Protein AF-A0A2V9UJE0-F1 (afdb_monomer)

Structure (mmCIF, N/CA/C/O backbone):
data_AF-A0A2V9UJE0-F1
#
_entry.id   AF-A0A2V9UJE0-F1
#
loop_
_atom_site.group_PDB
_atom_site.id
_atom_site.type_symbol
_atom_site.label_atom_id
_atom_site.label_alt_id
_atom_site.label_comp_id
_atom_site.label_asym_id
_atom_site.label_entity_id
_atom_site.label_seq_id
_atom_site.pdbx_PDB_ins_code
_atom_site.Cartn_x
_atom_site.Cartn_y
_atom_site.Cartn_z
_atom_site.occupancy
_atom_site.B_iso_or_equiv
_atom_site.auth_seq_id
_atom_site.auth_comp_id
_atom_site.auth_asym_id
_atom_site.auth_atom_id
_atom_site.pdbx_PDB_model_num
ATOM 1 N N . ASP A 1 1 ? -8.788 16.595 -12.939 1.00 70.94 1 ASP A N 1
ATOM 2 C CA . ASP A 1 1 ? -8.051 17.463 -11.986 1.00 70.94 1 ASP A CA 1
ATOM 3 C C . ASP A 1 1 ? -7.288 16.743 -10.880 1.00 70.94 1 ASP A C 1
ATOM 5 O O . ASP A 1 1 ? -6.107 17.033 -10.724 1.00 70.94 1 ASP A O 1
ATOM 9 N N . ASN A 1 2 ? -7.888 15.811 -10.130 1.00 83.75 2 ASN A N 1
ATOM 10 C CA . ASN A 1 2 ? -7.211 15.168 -8.988 1.00 83.75 2 ASN A CA 1
ATOM 11 C C . ASN A 1 2 ? -5.978 14.312 -9.357 1.00 83.75 2 ASN A C 1
ATOM 13 O O . ASN A 1 2 ? -4.942 14.518 -8.727 1.00 83.75 2 ASN A O 1
ATOM 17 N N . PRO A 1 3 ? -5.996 13.450 -10.397 1.00 85.06 3 PRO A N 1
ATOM 18 C CA . PRO A 1 3 ? -4.835 12.610 -10.744 1.00 85.06 3 PRO A CA 1
ATOM 19 C C . PRO A 1 3 ? -3.589 13.392 -11.186 1.00 85.06 3 PRO A C 1
ATOM 21 O O . PRO A 1 3 ? -2.482 12.863 -11.206 1.00 85.06 3 PRO A O 1
ATOM 24 N N . LYS A 1 4 ? -3.760 14.668 -11.561 1.00 88.94 4 LYS A N 1
ATOM 25 C CA . LYS A 1 4 ? -2.664 15.572 -11.945 1.00 88.94 4 LYS A CA 1
ATOM 26 C C . LYS A 1 4 ? -2.059 16.307 -10.738 1.00 88.94 4 LYS A C 1
ATOM 28 O O . LYS A 1 4 ? -1.046 16.977 -10.901 1.00 88.94 4 LYS A O 1
ATOM 33 N N . LYS A 1 5 ? -2.681 16.215 -9.555 1.00 89.94 5 LYS A N 1
ATOM 34 C CA . LYS A 1 5 ? -2.322 16.991 -8.353 1.00 89.94 5 LYS A CA 1
ATOM 35 C C . LYS A 1 5 ? -2.048 16.124 -7.123 1.00 89.94 5 LYS A C 1
ATOM 37 O O . LYS A 1 5 ? -1.222 16.494 -6.299 1.00 89.94 5 LYS A O 1
ATOM 42 N N . ILE A 1 6 ? -2.744 14.998 -6.982 1.00 88.38 6 ILE A N 1
ATOM 43 C CA . ILE A 1 6 ? -2.661 14.113 -5.819 1.00 88.38 6 ILE A CA 1
ATOM 44 C C . ILE A 1 6 ? -1.860 12.875 -6.214 1.00 88.38 6 ILE A C 1
ATOM 46 O O . ILE A 1 6 ? -2.332 12.064 -7.005 1.00 88.38 6 ILE A O 1
ATOM 50 N N . GLY A 1 7 ? -0.655 12.741 -5.662 1.00 86.00 7 GLY A N 1
ATOM 51 C CA . GLY A 1 7 ? 0.189 11.556 -5.858 1.00 86.00 7 GLY A CA 1
ATOM 52 C C . GLY A 1 7 ? -0.003 10.473 -4.795 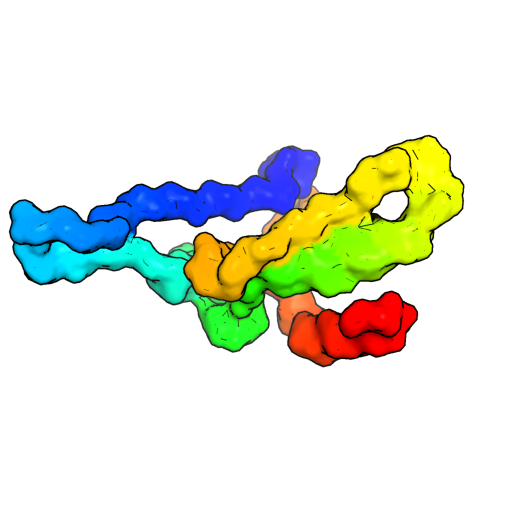1.00 86.00 7 GLY A C 1
ATOM 53 O O . GLY A 1 7 ? 0.364 9.326 -5.020 1.00 86.00 7 GLY A O 1
ATOM 54 N N . PHE A 1 8 ? -0.570 10.823 -3.637 1.00 87.31 8 PHE A N 1
ATOM 55 C CA . PHE A 1 8 ? -0.704 9.914 -2.504 1.00 87.31 8 PHE A CA 1
ATOM 56 C C . PHE A 1 8 ? -1.891 10.297 -1.615 1.00 87.31 8 PHE A C 1
ATOM 58 O O . PHE A 1 8 ? -2.172 11.481 -1.421 1.00 87.31 8 PHE A O 1
ATOM 65 N N . LEU A 1 9 ? -2.561 9.290 -1.053 1.00 88.94 9 LEU A N 1
ATOM 66 C CA . LEU A 1 9 ? -3.611 9.446 -0.049 1.00 88.94 9 LEU A CA 1
ATOM 67 C C . LEU A 1 9 ? -3.202 8.686 1.214 1.00 88.94 9 LEU A C 1
ATOM 69 O O . LEU A 1 9 ? -3.076 7.464 1.193 1.00 88.94 9 LEU A O 1
ATOM 73 N N . SER A 1 10 ? -3.015 9.418 2.312 1.00 88.31 10 SER A N 1
ATOM 74 C CA . SER A 1 10 ? -2.698 8.839 3.618 1.00 88.31 10 SER A CA 1
ATOM 75 C C . SER A 1 10 ? -3.966 8.718 4.454 1.00 88.31 10 SER A C 1
ATOM 77 O O . SER A 1 10 ? -4.523 9.728 4.888 1.00 88.31 10 SER A O 1
ATOM 79 N N . PHE A 1 11 ? -4.422 7.490 4.696 1.00 86.06 11 PHE A N 1
ATOM 80 C CA . PHE A 1 11 ? -5.500 7.222 5.644 1.00 86.06 11 PHE A CA 1
ATOM 81 C C . PHE A 1 11 ? -4.897 6.837 6.993 1.00 86.06 11 PHE A C 1
ATOM 83 O O . PHE A 1 11 ? -4.312 5.767 7.141 1.00 86.06 11 PHE A O 1
ATOM 90 N N . GLN A 1 12 ? -5.050 7.715 7.983 1.00 82.31 12 GLN A N 1
ATOM 91 C CA . GLN A 1 12 ? -4.557 7.499 9.343 1.00 82.31 12 GLN A CA 1
ATOM 92 C C . GLN A 1 12 ? -5.739 7.448 10.316 1.00 82.31 12 GLN A C 1
ATOM 94 O O . GLN A 1 12 ? -6.101 8.470 10.904 1.00 82.31 12 GLN A O 1
ATOM 99 N N . PRO A 1 13 ? -6.397 6.283 10.463 1.00 72.62 13 PRO A N 1
ATOM 100 C CA . PRO A 1 13 ? -7.489 6.143 11.409 1.00 72.62 13 PRO A CA 1
ATOM 101 C C . PRO A 1 13 ? -6.952 6.295 12.834 1.00 72.62 13 PRO A C 1
ATOM 103 O O . PRO A 1 13 ? -6.025 5.596 13.246 1.00 72.62 13 PRO A O 1
ATOM 106 N N . VAL A 1 14 ? -7.563 7.187 13.611 1.00 69.75 14 VAL A N 1
ATOM 107 C CA . VAL A 1 14 ? -7.334 7.239 15.056 1.00 69.75 14 VAL A CA 1
AT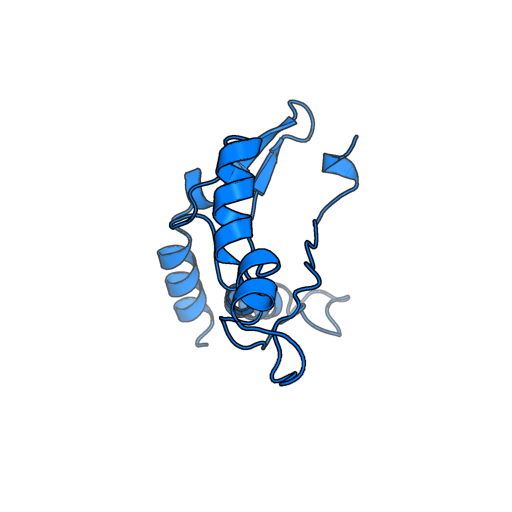OM 108 C C . VAL A 1 14 ? -8.119 6.088 15.667 1.00 69.75 14 VAL A C 1
ATOM 110 O O . VAL A 1 14 ? -9.340 6.159 15.793 1.00 69.75 14 VAL A O 1
ATOM 113 N N . SER A 1 15 ? -7.435 4.998 16.005 1.00 64.56 15 SER A N 1
ATOM 114 C CA . SER A 1 15 ? -8.067 3.893 16.719 1.00 64.56 15 SER A CA 1
ATOM 115 C C . SER A 1 15 ? -7.830 4.024 18.219 1.00 64.56 15 SER A C 1
ATOM 117 O O . SER A 1 15 ? -6.729 4.359 18.654 1.00 64.56 15 SER A O 1
ATOM 119 N N . PHE A 1 16 ? -8.840 3.679 19.024 1.00 63.53 16 PHE A N 1
ATOM 120 C CA . PHE A 1 16 ? -8.669 3.389 20.451 1.00 63.53 16 PHE A CA 1
ATOM 121 C C . PHE A 1 16 ? -7.957 2.036 20.623 1.00 63.53 16 PHE A C 1
ATOM 123 O O . PHE A 1 16 ? -8.461 1.096 21.233 1.00 63.53 16 PHE A O 1
ATOM 130 N N . THR A 1 17 ? -6.783 1.892 20.016 1.00 61.16 17 THR A N 1
ATOM 131 C CA . THR A 1 17 ? -5.911 0.733 20.184 1.00 61.16 17 THR A CA 1
ATOM 132 C C . THR A 1 17 ? -4.916 1.060 21.280 1.00 61.16 17 THR A C 1
ATOM 134 O O . THR A 1 17 ? -3.959 1.795 21.057 1.00 61.16 17 THR A O 1
ATOM 137 N N . GLY A 1 18 ? -5.150 0.531 22.478 1.00 64.62 18 GLY A N 1
ATOM 138 C CA . GLY A 1 18 ? -4.267 0.766 23.612 1.00 64.62 18 GLY A CA 1
ATOM 139 C C . GLY A 1 18 ? -4.633 -0.057 24.841 1.00 64.62 18 GLY A C 1
ATOM 140 O O . GLY A 1 18 ? -5.723 -0.623 24.930 1.00 64.62 18 GLY A O 1
ATOM 141 N N . ARG A 1 19 ? -3.695 -0.090 25.791 1.00 70.06 19 ARG A N 1
ATOM 142 C CA . ARG A 1 19 ? -3.803 -0.682 27.137 1.00 70.06 19 ARG A CA 1
ATOM 143 C C . ARG A 1 19 ? -4.554 0.222 28.122 1.00 70.06 19 ARG A C 1
ATOM 145 O O . ARG A 1 19 ? -4.293 0.181 29.315 1.00 70.06 19 ARG A O 1
ATOM 152 N N . ASP A 1 20 ? -5.440 1.079 27.628 1.00 81.44 20 ASP A N 1
ATOM 153 C CA . ASP A 1 20 ? -6.288 1.853 28.524 1.00 81.44 20 ASP A CA 1
ATOM 154 C C . ASP A 1 20 ? -7.289 0.894 29.181 1.00 81.44 20 ASP A C 1
ATOM 156 O O . ASP A 1 20 ? -8.229 0.415 28.537 1.00 81.44 20 ASP A O 1
ATOM 160 N N . GLU A 1 21 ? -7.018 0.563 30.444 1.00 81.88 21 GLU A N 1
ATOM 161 C CA . GLU A 1 21 ? -7.830 -0.331 31.270 1.00 81.88 21 GLU A CA 1
ATOM 162 C C . GLU A 1 21 ? -9.193 0.290 31.615 1.00 81.88 21 GLU A C 1
ATOM 164 O O . GLU A 1 21 ? -10.115 -0.434 31.983 1.00 81.88 21 GLU A O 1
ATOM 169 N N . ALA A 1 22 ? -9.364 1.608 31.437 1.00 86.56 22 ALA A N 1
ATOM 170 C CA . ALA A 1 22 ? -10.652 2.277 31.609 1.00 86.56 22 ALA A CA 1
ATOM 171 C C . ALA A 1 22 ? -11.592 2.094 30.400 1.00 86.56 22 ALA A C 1
ATOM 173 O O . ALA A 1 22 ? -12.780 2.419 30.483 1.00 86.56 22 ALA A O 1
ATOM 174 N N . ILE A 1 23 ? -11.095 1.574 29.271 1.00 85.00 23 ILE A N 1
ATOM 175 C CA . ILE A 1 23 ? -11.906 1.264 28.088 1.00 85.00 23 ILE A CA 1
ATOM 176 C C . ILE A 1 23 ? -12.295 -0.217 28.121 1.00 85.00 23 ILE A C 1
ATOM 178 O O . ILE A 1 23 ? -11.439 -1.096 28.017 1.00 85.00 23 ILE A O 1
ATOM 182 N N . THR A 1 24 ? -13.601 -0.491 28.206 1.00 88.62 24 THR A N 1
ATOM 183 C CA . THR A 1 24 ? -14.140 -1.858 28.147 1.00 88.62 24 THR A CA 1
ATOM 184 C C . THR A 1 24 ? -13.825 -2.530 26.810 1.00 88.62 24 THR A C 1
ATOM 186 O O . THR A 1 24 ? -13.723 -1.869 25.772 1.00 88.62 24 THR A O 1
ATOM 189 N N . ASP A 1 25 ? -13.723 -3.860 26.811 1.00 87.00 25 ASP A N 1
ATOM 190 C CA . ASP A 1 25 ? -13.458 -4.629 25.590 1.00 87.00 25 ASP A CA 1
ATOM 191 C C . ASP A 1 25 ? -14.524 -4.393 24.513 1.00 87.00 25 ASP A C 1
ATOM 193 O O . ASP A 1 25 ? -14.187 -4.200 23.346 1.00 87.00 25 ASP A O 1
ATOM 197 N N . GLU A 1 26 ? -15.797 -4.308 24.903 1.00 89.31 26 GLU A N 1
ATOM 198 C CA . GLU A 1 26 ? -16.911 -4.001 23.998 1.00 89.31 26 GLU A CA 1
ATOM 199 C C . GLU A 1 26 ? -16.729 -2.646 23.305 1.00 89.31 26 GLU A C 1
ATOM 201 O O . GLU A 1 26 ? -16.831 -2.556 22.080 1.00 89.31 26 GLU A O 1
ATOM 206 N N . ARG A 1 27 ? -16.385 -1.591 24.062 1.00 87.31 27 ARG A N 1
ATOM 207 C CA . ARG A 1 27 ? -16.123 -0.262 23.493 1.00 87.31 27 ARG A CA 1
ATOM 208 C C . ARG A 1 27 ? -14.893 -0.279 22.590 1.00 87.31 27 ARG A C 1
ATOM 210 O O . ARG A 1 27 ? -14.914 0.336 21.525 1.00 87.31 27 ARG A O 1
ATOM 217 N N . ARG A 1 28 ? -13.841 -1.001 22.988 1.00 85.69 28 ARG A N 1
ATOM 218 C CA . ARG A 1 28 ? -12.617 -1.145 22.192 1.00 85.69 28 ARG A CA 1
ATOM 219 C C . ARG A 1 28 ? -12.913 -1.810 20.852 1.00 85.69 28 ARG A C 1
ATOM 221 O O . ARG A 1 28 ? -12.458 -1.314 19.828 1.00 85.69 28 ARG A O 1
ATOM 228 N N . ILE A 1 29 ? -13.683 -2.897 20.846 1.00 85.38 29 ILE A N 1
ATOM 229 C CA . ILE A 1 29 ? -14.064 -3.623 19.628 1.00 85.38 29 ILE A CA 1
ATOM 230 C C . ILE A 1 29 ? -14.949 -2.749 18.736 1.00 85.38 29 ILE A C 1
ATOM 232 O O . ILE A 1 29 ? -14.669 -2.635 17.546 1.00 85.38 29 ILE A O 1
ATOM 236 N N . ALA A 1 30 ? -15.952 -2.074 19.306 1.00 87.25 30 ALA A N 1
ATOM 237 C CA . ALA A 1 30 ? -16.868 -1.214 18.556 1.00 87.25 30 ALA A CA 1
ATOM 238 C C . ALA A 1 30 ? -16.171 -0.039 17.846 1.00 87.25 30 ALA A C 1
ATOM 240 O O . ALA A 1 30 ? -16.669 0.456 16.839 1.00 87.25 30 ALA A O 1
ATOM 241 N N . GLN A 1 31 ? -15.023 0.414 18.360 1.00 85.19 31 GLN A N 1
ATOM 242 C CA . GLN A 1 31 ? -14.249 1.531 17.805 1.00 85.19 31 GLN A CA 1
ATOM 243 C C . GLN A 1 31 ? -12.936 1.078 17.139 1.00 85.19 31 GLN A C 1
ATOM 245 O O . GLN A 1 31 ? -12.087 1.902 16.781 1.00 85.19 31 GLN A O 1
ATOM 250 N N . ARG A 1 32 ? -12.735 -0.237 16.983 1.00 86.06 32 ARG A N 1
ATOM 251 C CA . ARG A 1 32 ? -11.530 -0.795 16.371 1.00 86.06 32 ARG A CA 1
ATOM 252 C C . ARG A 1 32 ? -11.621 -0.692 14.856 1.00 86.06 32 ARG A C 1
ATOM 254 O O . ARG A 1 32 ? -12.438 -1.350 14.218 1.00 86.06 32 ARG A O 1
ATOM 261 N N . TYR A 1 33 ? -10.680 0.037 14.272 1.00 88.06 33 TYR A N 1
ATOM 262 C CA . TYR A 1 33 ? -10.493 0.088 12.830 1.00 88.06 33 TYR A CA 1
ATOM 263 C C . TYR A 1 33 ? -9.086 -0.393 12.494 1.00 88.06 33 TYR A C 1
ATOM 265 O O . TYR A 1 33 ? -8.107 0.135 13.014 1.00 88.06 33 TYR A O 1
ATOM 273 N N . THR A 1 34 ? -8.985 -1.451 11.693 1.00 88.44 34 THR A N 1
ATOM 274 C CA . THR A 1 34 ? -7.708 -2.092 11.362 1.00 88.44 34 THR A CA 1
ATOM 275 C C . THR A 1 34 ? -7.301 -1.775 9.929 1.00 88.44 34 THR A C 1
ATOM 277 O O . THR A 1 34 ? -8.131 -1.390 9.109 1.00 88.44 34 THR A O 1
ATOM 280 N N . LEU A 1 35 ? -6.027 -1.999 9.605 1.00 89.81 35 LEU A N 1
ATOM 281 C CA . LEU A 1 35 ? -5.532 -1.909 8.229 1.00 89.81 35 LEU A CA 1
ATOM 282 C C . LEU A 1 35 ? -6.279 -2.861 7.276 1.00 89.81 35 LEU A C 1
ATOM 284 O O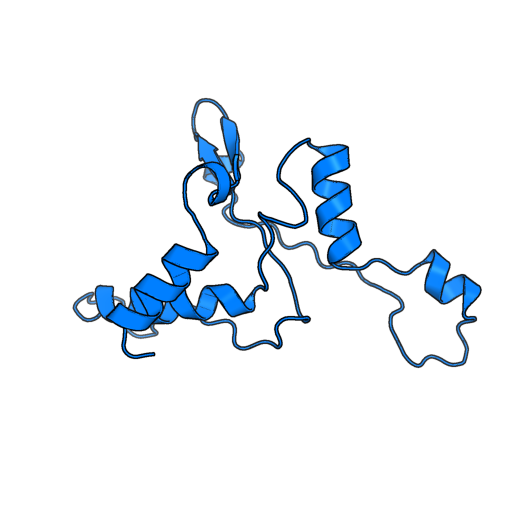 . LEU A 1 35 ? -6.540 -2.507 6.133 1.00 89.81 35 LEU A O 1
ATOM 288 N N . SER A 1 36 ? -6.695 -4.039 7.754 1.00 91.06 36 SER A N 1
ATOM 289 C CA . SER A 1 36 ? -7.525 -4.957 6.968 1.00 91.06 36 SER A CA 1
ATOM 290 C C . SER A 1 36 ? -8.919 -4.386 6.707 1.00 91.06 36 SER A C 1
ATOM 292 O O . SER A 1 36 ? -9.413 -4.510 5.590 1.00 91.06 36 SER A O 1
ATOM 294 N N . HIS A 1 37 ? -9.539 -3.718 7.693 1.00 92.81 37 HIS A N 1
ATOM 295 C CA . HIS A 1 37 ? -10.822 -3.034 7.473 1.00 92.81 37 HIS A CA 1
ATOM 296 C C . HIS A 1 37 ? -10.699 -1.994 6.358 1.00 92.81 37 HIS A C 1
ATOM 298 O O . HIS A 1 37 ? -11.532 -1.995 5.462 1.00 92.81 37 HIS A O 1
ATOM 304 N N . LEU A 1 38 ? -9.619 -1.201 6.345 1.00 92.50 38 LEU A N 1
ATOM 305 C CA . LEU A 1 38 ? -9.351 -0.247 5.263 1.00 92.50 38 LEU A CA 1
ATOM 306 C C . LEU A 1 38 ? -9.324 -0.924 3.889 1.00 92.50 38 LEU A C 1
ATOM 308 O O . LEU A 1 38 ? -10.005 -0.470 2.973 1.00 92.50 38 LEU A O 1
ATOM 312 N N . ALA A 1 39 ? -8.579 -2.022 3.747 1.00 94.69 39 ALA A N 1
ATOM 313 C CA . ALA A 1 39 ? -8.474 -2.735 2.476 1.00 94.69 39 ALA A CA 1
ATOM 314 C C . ALA A 1 39 ? -9.834 -3.269 1.987 1.00 94.69 39 ALA A C 1
ATOM 316 O O . ALA A 1 39 ? -10.183 -3.113 0.814 1.00 94.69 39 ALA A O 1
ATOM 317 N N . HIS A 1 40 ? -10.624 -3.859 2.890 1.00 95.94 40 HIS A N 1
ATOM 318 C CA . HIS A 1 40 ? -11.968 -4.347 2.577 1.00 95.94 40 HIS A CA 1
ATOM 319 C C . HIS A 1 40 ? -12.946 -3.211 2.259 1.00 95.94 40 HIS A C 1
ATOM 321 O O . HIS A 1 40 ? -13.707 -3.314 1.299 1.00 95.94 40 HIS A O 1
ATOM 327 N N . ASP A 1 41 ? -12.917 -2.119 3.018 1.00 95.19 41 ASP A N 1
ATOM 328 C CA . ASP A 1 41 ? -13.814 -0.981 2.828 1.00 95.19 41 ASP A CA 1
ATOM 329 C C . ASP A 1 41 ? -13.548 -0.258 1.511 1.00 95.19 41 ASP A C 1
ATOM 331 O O . ASP A 1 41 ? -14.496 0.085 0.810 1.00 95.19 41 ASP A O 1
ATOM 335 N N . VAL A 1 42 ? -12.279 -0.076 1.130 1.00 94.94 42 VAL A N 1
ATOM 336 C CA . VAL A 1 42 ? -11.914 0.499 -0.173 1.00 94.94 42 VAL A CA 1
ATOM 337 C C . VAL A 1 42 ? -12.506 -0.342 -1.300 1.00 94.94 42 VAL A C 1
ATOM 339 O O . VAL A 1 42 ? -13.167 0.210 -2.183 1.00 94.94 42 VAL A O 1
ATOM 342 N N . LYS A 1 43 ? -12.358 -1.672 -1.238 1.00 96.06 43 LYS A N 1
ATOM 343 C CA . LYS A 1 43 ? -12.962 -2.584 -2.215 1.00 96.06 43 LYS A CA 1
ATOM 344 C C . LYS A 1 43 ? -14.484 -2.467 -2.228 1.00 96.06 43 LYS A C 1
ATOM 346 O O . LYS A 1 43 ? -15.071 -2.279 -3.289 1.00 96.06 43 LYS A O 1
ATOM 351 N N . ASN A 1 44 ? -15.129 -2.531 -1.070 1.00 97.62 44 ASN A N 1
ATOM 352 C CA . ASN A 1 44 ? -16.588 -2.509 -0.979 1.00 97.62 44 ASN A CA 1
ATOM 353 C C . ASN A 1 44 ? -17.194 -1.173 -1.438 1.00 97.62 44 ASN A C 1
ATOM 355 O O . ASN A 1 44 ? -18.253 -1.167 -2.057 1.00 97.62 44 ASN A O 1
ATOM 359 N N . GLN A 1 45 ? -16.536 -0.048 -1.147 1.00 95.94 45 GLN A N 1
ATOM 360 C CA . GLN A 1 45 ? -17.039 1.287 -1.482 1.00 95.94 45 GLN A CA 1
ATOM 361 C C . GLN A 1 45 ? -16.742 1.692 -2.927 1.00 95.94 45 GLN A C 1
ATOM 363 O O . GLN A 1 45 ? -17.549 2.384 -3.541 1.00 95.94 45 GLN A O 1
ATOM 368 N N . THR A 1 46 ? -15.586 1.298 -3.469 1.00 93.88 46 THR A N 1
ATOM 369 C CA . THR A 1 46 ? -15.101 1.807 -4.767 1.00 93.88 46 THR A CA 1
ATOM 370 C C . THR A 1 46 ? -15.006 0.742 -5.856 1.00 93.88 46 THR A C 1
ATOM 372 O O . THR A 1 46 ? -14.841 1.075 -7.025 1.00 93.88 46 THR A O 1
ATOM 375 N N . GLY A 1 47 ? -15.069 -0.541 -5.496 1.00 95.06 47 GLY A N 1
ATOM 376 C CA . GLY A 1 47 ? -14.779 -1.664 -6.391 1.00 95.06 47 GLY A CA 1
ATOM 377 C C . GLY A 1 47 ? -13.285 -1.884 -6.666 1.00 95.06 47 GLY A C 1
ATOM 378 O O . GLY A 1 47 ? -12.923 -2.915 -7.243 1.00 95.06 47 GLY A O 1
ATOM 379 N N . LEU A 1 48 ? -12.415 -0.962 -6.239 1.00 94.50 48 LEU A N 1
ATOM 380 C CA . LEU A 1 48 ? -10.989 -0.964 -6.544 1.00 94.50 48 LEU A CA 1
ATOM 381 C C . LEU A 1 48 ? -10.209 -1.911 -5.626 1.00 94.50 48 LEU A C 1
ATOM 383 O O . LEU A 1 48 ? -10.368 -1.888 -4.406 1.00 94.50 48 LEU A O 1
ATOM 387 N N . GLY A 1 49 ? -9.311 -2.694 -6.221 1.00 94.75 49 GLY A N 1
ATOM 388 C CA . GLY A 1 49 ? -8.388 -3.551 -5.482 1.00 94.75 49 GLY A CA 1
ATOM 389 C C . GLY A 1 49 ? -8.978 -4.890 -5.041 1.00 94.75 49 GLY A C 1
ATOM 390 O O . GLY A 1 49 ? -10.189 -5.075 -4.980 1.00 94.75 49 GLY A O 1
ATOM 391 N N . GLU A 1 50 ? -8.108 -5.838 -4.727 1.00 95.81 50 GLU A N 1
ATOM 392 C CA . GLU A 1 50 ? -8.409 -7.073 -4.011 1.00 95.81 50 GLU A CA 1
ATOM 393 C C . GLU A 1 50 ? -7.620 -7.084 -2.693 1.00 95.81 50 GLU A C 1
ATOM 395 O O . GLU A 1 50 ? -6.384 -7.034 -2.739 1.00 95.81 50 GLU A O 1
ATOM 400 N N . PRO A 1 51 ? -8.288 -7.162 -1.520 1.00 95.19 51 PRO A N 1
ATOM 401 C CA . PRO A 1 51 ? -7.645 -7.011 -0.211 1.00 95.19 51 PRO A CA 1
ATOM 402 C C . PRO A 1 51 ? -6.415 -7.895 0.018 1.00 95.19 51 PRO A C 1
ATOM 404 O O . PRO A 1 51 ? -5.470 -7.471 0.671 1.00 95.19 51 PRO A O 1
ATOM 407 N N . SER A 1 52 ? -6.404 -9.110 -0.531 1.00 92.81 52 SER A N 1
ATOM 408 C CA . SER A 1 52 ? -5.317 -10.077 -0.343 1.00 92.81 52 SER A CA 1
ATOM 409 C C . SER A 1 52 ? -4.225 -10.039 -1.415 1.00 92.81 52 SER A C 1
ATOM 411 O O . SER A 1 52 ? -3.243 -10.759 -1.274 1.00 92.81 52 SER A O 1
ATOM 413 N N . ARG A 1 53 ? -4.407 -9.284 -2.506 1.00 92.69 53 ARG A N 1
ATOM 414 C CA . ARG A 1 53 ? -3.483 -9.266 -3.657 1.00 92.69 53 ARG A CA 1
ATOM 415 C C . ARG A 1 53 ? -2.800 -7.916 -3.841 1.00 92.69 53 ARG A C 1
ATOM 417 O O . ARG A 1 53 ? -1.633 -7.869 -4.203 1.00 92.69 53 ARG A O 1
ATOM 424 N N . ASP A 1 54 ? -3.541 -6.830 -3.636 1.00 95.00 54 ASP A N 1
ATOM 425 C CA . ASP A 1 54 ? -3.122 -5.496 -4.086 1.00 95.00 54 ASP A CA 1
ATOM 426 C C . ASP A 1 54 ? -2.545 -4.627 -2.962 1.00 95.00 54 ASP A C 1
ATOM 428 O O . ASP A 1 54 ? -2.065 -3.521 -3.212 1.00 95.00 54 ASP A O 1
ATOM 432 N N . TRP A 1 55 ? -2.594 -5.124 -1.725 1.00 94.06 55 TRP A N 1
ATOM 433 C CA . TRP A 1 55 ? -2.189 -4.407 -0.523 1.00 94.06 55 TRP A CA 1
ATOM 434 C C . TRP A 1 55 ? -0.886 -4.968 0.027 1.00 94.06 55 TRP A C 1
ATOM 436 O O . TRP A 1 55 ? -0.802 -6.141 0.387 1.00 94.06 55 TRP A O 1
ATOM 446 N N . PHE A 1 56 ? 0.117 -4.102 0.138 1.00 92.31 56 PHE A N 1
ATOM 447 C CA . PHE A 1 56 ? 1.450 -4.457 0.611 1.00 92.31 56 PHE A CA 1
ATOM 448 C C . PHE A 1 56 ? 1.772 -3.706 1.901 1.00 92.31 56 PHE A C 1
ATOM 450 O O . PHE A 1 56 ? 1.246 -2.608 2.118 1.00 92.31 56 PHE A O 1
ATOM 457 N N . PRO A 1 57 ? 2.626 -4.257 2.780 1.00 90.94 57 PRO A N 1
ATOM 458 C CA . PRO A 1 57 ? 3.226 -3.486 3.860 1.00 90.94 57 PRO A CA 1
ATOM 459 C C . PRO A 1 57 ? 3.899 -2.233 3.306 1.00 90.94 57 PRO A C 1
ATOM 461 O O . PRO A 1 57 ? 4.566 -2.306 2.282 1.00 90.94 57 PRO A O 1
ATOM 464 N N . ILE A 1 58 ? 3.792 -1.086 3.974 1.00 85.19 58 ILE A N 1
ATOM 465 C CA . ILE A 1 58 ? 4.453 0.134 3.475 1.00 85.19 58 ILE A CA 1
ATOM 466 C C . ILE A 1 58 ? 5.986 -0.012 3.430 1.00 85.19 58 ILE A C 1
ATOM 468 O O . ILE A 1 58 ? 6.645 0.583 2.582 1.00 85.19 58 ILE A O 1
ATOM 472 N N . SER A 1 59 ? 6.545 -0.879 4.279 1.00 84.94 59 SER A N 1
ATOM 473 C CA . SER A 1 59 ? 7.961 -1.255 4.262 1.00 84.94 59 SER A CA 1
ATOM 474 C C . SER A 1 59 ? 8.395 -1.956 2.970 1.00 84.94 59 SER A C 1
ATOM 476 O O . SER A 1 59 ? 9.577 -1.943 2.645 1.00 84.94 59 SER A O 1
ATOM 478 N N . PHE A 1 60 ? 7.457 -2.522 2.200 1.00 86.06 60 PHE A N 1
ATOM 479 C CA . PHE A 1 60 ? 7.707 -3.107 0.877 1.00 86.06 60 PHE A CA 1
ATOM 480 C C . PHE A 1 60 ? 8.276 -2.089 -0.119 1.00 86.06 60 PHE A C 1
ATOM 482 O O . PHE A 1 60 ? 8.998 -2.458 -1.039 1.00 86.06 60 PHE A O 1
ATOM 489 N N . MET A 1 61 ? 8.002 -0.796 0.090 1.00 80.62 61 MET A N 1
ATOM 490 C CA . MET A 1 61 ? 8.573 0.272 -0.730 1.00 80.62 61 MET A CA 1
ATOM 491 C C . MET A 1 61 ? 10.099 0.351 -0.626 1.00 80.62 61 MET A C 1
ATOM 493 O O . MET A 1 61 ? 10.722 0.793 -1.584 1.00 80.62 61 MET A O 1
ATOM 497 N N . GLY A 1 62 ? 10.703 -0.115 0.477 1.00 83.06 62 GLY A N 1
ATOM 498 C CA . GLY A 1 62 ? 12.157 -0.073 0.674 1.00 83.06 62 GLY A CA 1
ATOM 499 C C . GLY A 1 62 ? 12.936 -0.738 -0.463 1.00 83.06 62 GLY A C 1
ATOM 500 O O . GLY A 1 62 ? 13.866 -0.137 -0.984 1.00 83.06 62 GLY A O 1
ATOM 501 N N . THR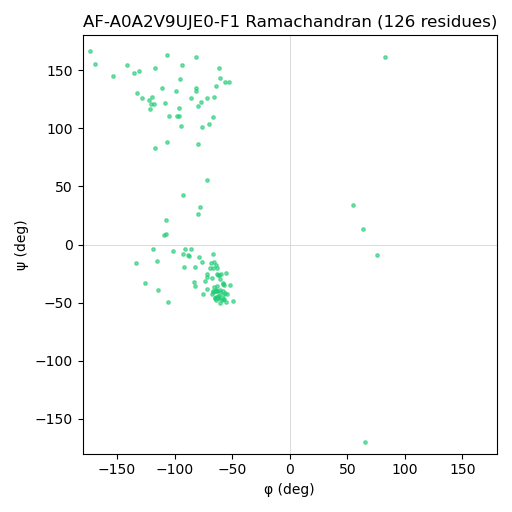 A 1 63 ? 12.472 -1.897 -0.951 1.00 82.69 63 THR A N 1
ATOM 502 C CA . THR A 1 63 ? 13.099 -2.612 -2.080 1.00 82.69 63 THR A CA 1
ATOM 503 C C . THR A 1 63 ? 13.191 -1.756 -3.347 1.00 82.69 63 THR A C 1
ATOM 505 O O . THR A 1 63 ? 14.149 -1.867 -4.109 1.00 82.69 63 THR A O 1
ATOM 508 N N . PHE A 1 64 ? 12.201 -0.892 -3.582 1.00 86.38 64 PHE A N 1
ATOM 509 C CA . PHE A 1 64 ? 12.184 0.008 -4.736 1.00 86.38 64 PHE A CA 1
ATOM 510 C C . PHE A 1 64 ? 13.002 1.275 -4.494 1.00 86.38 64 PHE A C 1
ATOM 512 O O . PHE A 1 64 ? 13.584 1.796 -5.442 1.00 86.38 64 PHE A O 1
ATOM 519 N N . SER A 1 65 ? 13.062 1.760 -3.253 1.00 85.31 65 SER A N 1
ATOM 520 C CA . SER A 1 65 ? 13.898 2.903 -2.879 1.00 85.31 65 SER A CA 1
ATOM 521 C C . SER A 1 65 ? 15.378 2.582 -3.075 1.00 85.31 65 SER A C 1
ATOM 523 O O . SER A 1 65 ? 16.060 3.324 -3.776 1.00 85.31 65 SER A O 1
ATOM 525 N N . ASP A 1 66 ? 15.829 1.422 -2.588 1.00 84.06 66 ASP A N 1
ATOM 526 C CA . ASP A 1 66 ? 17.216 0.965 -2.753 1.00 84.06 66 ASP A CA 1
ATOM 527 C C . ASP A 1 66 ? 17.580 0.816 -4.241 1.00 84.06 66 ASP A C 1
ATOM 529 O O . ASP A 1 66 ? 18.665 1.191 -4.686 1.00 84.06 66 ASP A O 1
ATOM 533 N N . TRP A 1 67 ? 16.640 0.317 -5.051 1.00 85.00 67 TRP A N 1
ATOM 534 C CA . TRP A 1 67 ? 16.831 0.209 -6.497 1.00 85.00 67 TRP A CA 1
ATOM 535 C C . TRP A 1 67 ? 16.973 1.566 -7.177 1.00 85.00 67 TRP A C 1
ATOM 537 O O . TRP A 1 67 ? 17.845 1.765 -8.023 1.00 85.00 67 TRP A O 1
ATOM 547 N N . ALA A 1 68 ? 16.092 2.497 -6.831 1.00 86.50 68 ALA A N 1
ATOM 548 C CA . ALA A 1 68 ? 16.076 3.816 -7.429 1.00 86.50 68 ALA A CA 1
ATOM 549 C C . ALA A 1 68 ? 17.325 4.628 -7.042 1.00 86.50 68 ALA A C 1
ATOM 551 O O . ALA A 1 68 ? 17.803 5.406 -7.867 1.00 86.50 68 ALA A O 1
ATOM 552 N N . ASP A 1 69 ? 17.913 4.385 -5.868 1.00 85.56 69 ASP A N 1
ATOM 553 C CA . ASP A 1 69 ? 19.223 4.935 -5.504 1.00 85.56 69 ASP A CA 1
ATOM 554 C C . ASP A 1 69 ? 20.341 4.441 -6.429 1.00 85.56 69 ASP A C 1
ATOM 556 O O . ASP A 1 69 ? 21.132 5.248 -6.921 1.00 85.56 69 ASP A O 1
ATOM 560 N N . LEU A 1 70 ? 20.367 3.141 -6.748 1.00 86.12 70 LEU A N 1
ATOM 561 C CA . LEU A 1 70 ? 21.335 2.583 -7.699 1.00 86.12 70 LEU A CA 1
ATOM 562 C C . LEU A 1 70 ? 21.157 3.150 -9.113 1.00 86.12 70 LEU A C 1
ATOM 564 O O . LEU A 1 70 ? 22.140 3.436 -9.796 1.00 86.12 70 LEU A O 1
ATOM 5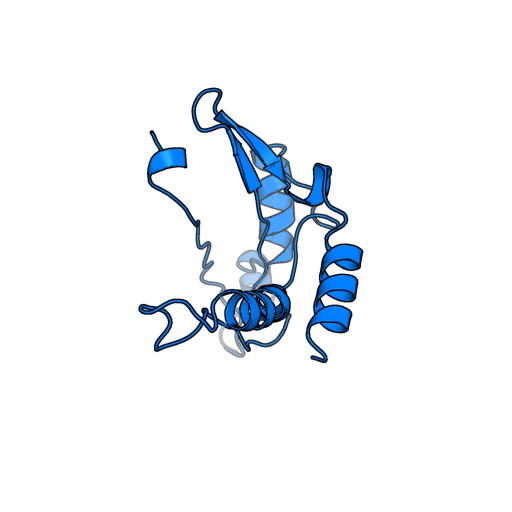68 N N . MET A 1 71 ? 19.912 3.323 -9.565 1.00 87.00 71 MET A N 1
ATOM 569 C CA . MET A 1 71 ? 19.622 3.834 -10.912 1.00 87.00 71 MET A CA 1
ATOM 570 C C . MET A 1 71 ? 19.933 5.327 -11.074 1.00 87.00 71 MET A C 1
ATOM 572 O O . MET A 1 71 ? 20.199 5.772 -12.189 1.00 87.00 71 MET A O 1
ATOM 576 N N . HIS A 1 72 ? 19.920 6.100 -9.986 1.00 87.06 72 HIS A N 1
ATOM 577 C CA . HIS A 1 72 ? 20.156 7.546 -10.005 1.00 87.06 72 HIS A CA 1
ATOM 578 C C . HIS A 1 72 ? 21.523 7.951 -9.435 1.00 87.06 72 HIS A C 1
ATOM 580 O O . HIS A 1 72 ? 21.711 9.106 -9.054 1.00 87.06 72 HIS A O 1
ATOM 586 N N . VAL A 1 73 ? 22.500 7.039 -9.384 1.00 83.38 73 VAL A N 1
ATOM 587 C CA . VAL A 1 73 ? 23.835 7.332 -8.826 1.00 83.38 73 VAL A CA 1
ATOM 588 C C . VAL A 1 73 ? 24.575 8.453 -9.574 1.00 83.38 73 VAL A C 1
ATOM 590 O O . VAL A 1 73 ? 25.361 9.186 -8.980 1.00 83.38 73 VAL A O 1
ATOM 593 N N . GLU A 1 74 ? 24.317 8.612 -10.875 1.00 86.75 74 GLU A N 1
ATOM 594 C CA . GLU A 1 74 ? 24.925 9.662 -11.706 1.00 86.75 74 GLU A CA 1
ATOM 595 C C . GLU A 1 74 ? 24.098 10.957 -11.749 1.00 86.75 74 GLU A C 1
ATOM 597 O O . GLU A 1 74 ? 24.518 11.942 -12.367 1.00 86.75 74 GLU A O 1
ATOM 602 N N . ASP A 1 75 ? 22.915 10.977 -11.126 1.00 87.31 75 ASP A N 1
ATOM 603 C CA . ASP A 1 75 ? 22.040 12.139 -11.177 1.00 87.31 75 ASP A CA 1
ATOM 604 C C . ASP A 1 75 ? 22.543 13.231 -10.227 1.00 87.31 75 ASP A C 1
ATOM 606 O O . ASP A 1 75 ? 22.694 13.041 -9.020 1.00 87.31 75 ASP A O 1
ATOM 610 N N . LYS A 1 76 ? 22.794 14.417 -10.784 1.00 81.81 76 LYS A N 1
ATOM 611 C CA . LYS A 1 76 ? 23.448 15.534 -10.082 1.00 81.81 76 LYS A CA 1
ATOM 612 C C . LYS A 1 76 ? 22.628 16.095 -8.923 1.00 81.81 76 LYS A C 1
ATOM 614 O O . LYS A 1 76 ? 23.168 16.866 -8.142 1.00 81.81 76 LYS A O 1
ATOM 619 N N . ASN A 1 77 ? 21.342 15.760 -8.858 1.00 83.06 77 ASN A N 1
ATOM 620 C CA . ASN A 1 77 ? 20.424 16.218 -7.819 1.00 83.06 77 ASN A CA 1
ATOM 621 C C . ASN A 1 77 ? 20.049 15.103 -6.822 1.00 83.06 77 ASN A C 1
ATOM 623 O O . ASN A 1 77 ? 19.143 15.303 -6.014 1.00 83.06 77 ASN A O 1
ATOM 627 N N . ASN A 1 78 ? 20.704 13.936 -6.870 1.00 82.69 78 ASN A N 1
ATOM 628 C CA . ASN A 1 78 ? 20.413 12.793 -5.998 1.00 82.69 78 ASN A CA 1
ATOM 629 C C . ASN A 1 78 ? 21.286 12.773 -4.724 1.00 82.69 78 ASN A C 1
ATOM 631 O O . ASN A 1 78 ? 21.784 11.731 -4.311 1.00 82.69 78 ASN A O 1
ATOM 635 N N . ASP A 1 79 ? 21.477 13.930 -4.081 1.00 81.62 79 ASP A N 1
ATOM 636 C CA . ASP A 1 79 ? 22.371 14.070 -2.915 1.00 81.62 79 ASP A CA 1
ATOM 637 C C . ASP A 1 79 ? 21.886 13.318 -1.656 1.00 81.62 79 ASP A C 1
ATOM 639 O O . ASP A 1 79 ? 22.668 13.073 -0.738 1.00 81.62 79 ASP A O 1
ATOM 643 N N . TRP A 1 80 ? 20.591 12.983 -1.586 1.00 81.31 80 TRP A N 1
ATOM 644 C CA . TRP A 1 80 ? 19.925 12.464 -0.380 1.00 81.31 8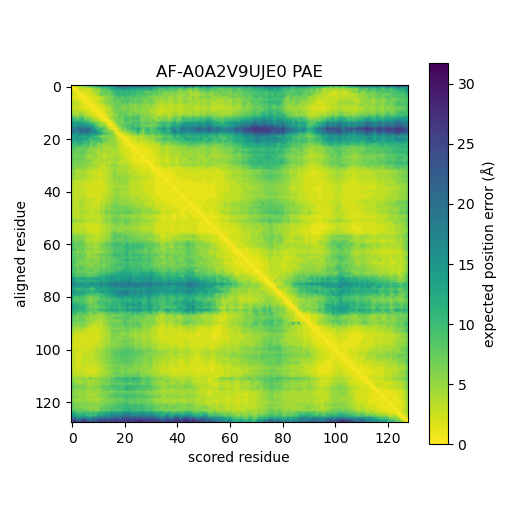0 TRP A CA 1
ATOM 645 C C . TRP A 1 80 ? 19.329 11.062 -0.538 1.00 81.31 80 TRP A C 1
ATOM 647 O O . TRP A 1 80 ? 18.806 10.518 0.436 1.00 81.31 80 TRP A O 1
ATOM 657 N N . GLY A 1 81 ? 19.401 10.493 -1.742 1.00 83.38 81 GLY A N 1
ATOM 658 C CA . GLY A 1 81 ? 18.752 9.233 -2.082 1.00 83.38 81 GLY A CA 1
ATOM 659 C C . GLY A 1 81 ? 17.220 9.284 -2.043 1.00 83.38 81 GLY A C 1
ATOM 660 O O . GLY A 1 81 ? 16.592 10.345 -1.948 1.00 83.38 81 GLY A O 1
ATOM 661 N N . GLN A 1 82 ? 16.606 8.110 -2.140 1.00 84.38 82 GLN A N 1
ATOM 662 C CA . GLN A 1 82 ? 15.164 7.919 -2.175 1.00 84.38 82 GLN A CA 1
ATOM 663 C C . GLN A 1 82 ? 14.587 7.642 -0.786 1.00 84.38 82 GLN A C 1
ATOM 665 O O . GLN A 1 82 ? 15.231 7.124 0.124 1.00 84.38 82 GLN A O 1
ATOM 670 N N . LEU A 1 83 ? 13.305 7.970 -0.613 1.00 79.56 83 LEU A N 1
ATOM 671 C CA . LEU A 1 83 ? 12.605 7.757 0.650 1.00 79.56 83 LEU A CA 1
ATOM 672 C C . LEU A 1 83 ? 12.463 6.258 0.948 1.00 79.56 83 LEU A C 1
ATOM 674 O O . LEU A 1 83 ? 11.642 5.580 0.332 1.00 79.56 83 LEU A O 1
ATOM 678 N N . SER A 1 84 ? 13.191 5.754 1.942 1.00 77.94 84 SER A N 1
ATOM 679 C CA . SER A 1 84 ? 13.009 4.400 2.476 1.00 77.94 84 SER A CA 1
ATOM 680 C C . SER A 1 84 ? 12.165 4.422 3.757 1.00 77.94 84 SER A C 1
ATOM 682 O O . SER A 1 84 ? 12.394 5.223 4.666 1.00 77.94 84 SER A O 1
ATOM 684 N N . CYS A 1 85 ? 11.155 3.551 3.841 1.00 75.31 85 CYS A N 1
ATOM 685 C CA . CYS A 1 85 ? 10.276 3.434 5.008 1.00 75.31 85 CYS A CA 1
ATOM 686 C C . CYS A 1 85 ? 10.597 2.161 5.807 1.00 75.31 85 CYS A C 1
ATOM 688 O O . CYS A 1 85 ? 9.974 1.120 5.616 1.00 75.31 85 CYS A O 1
ATOM 690 N N . GLY A 1 86 ? 11.539 2.249 6.748 1.00 72.75 86 GLY A N 1
ATOM 691 C CA . GLY A 1 86 ? 11.982 1.118 7.581 1.00 72.75 86 GLY A CA 1
ATOM 692 C C . GLY A 1 86 ? 11.053 0.747 8.746 1.00 72.75 86 GLY A C 1
ATOM 693 O O . GLY A 1 86 ? 11.529 0.367 9.814 1.00 72.75 86 GLY A O 1
ATOM 694 N N . CYS A 1 87 ? 9.737 0.915 8.609 1.00 79.44 87 CYS A N 1
ATOM 695 C CA . CYS A 1 87 ? 8.806 0.565 9.684 1.00 79.44 87 CYS A CA 1
ATOM 696 C C . CYS A 1 87 ? 8.495 -0.941 9.711 1.00 79.44 87 CYS A C 1
ATOM 698 O O . CYS A 1 87 ? 8.700 -1.661 8.735 1.00 79.44 87 CYS A O 1
ATOM 700 N N . HIS A 1 88 ? 7.987 -1.433 10.844 1.00 85.00 88 HIS A N 1
ATOM 701 C CA . HIS A 1 88 ? 7.562 -2.827 10.950 1.00 85.00 88 HIS A CA 1
ATOM 702 C C . HIS A 1 88 ? 6.437 -3.109 9.930 1.00 85.00 88 HIS A C 1
ATOM 704 O O . HIS A 1 88 ? 5.562 -2.256 9.773 1.00 85.00 88 HIS A O 1
ATOM 710 N N . PRO A 1 89 ? 6.362 -4.293 9.289 1.00 82.75 89 PRO A N 1
ATOM 711 C CA . PRO A 1 89 ? 5.370 -4.569 8.239 1.00 82.75 89 PRO A CA 1
ATOM 712 C C . PRO A 1 89 ? 3.903 -4.342 8.645 1.00 82.75 89 PRO A C 1
ATOM 714 O O . PRO A 1 89 ? 3.052 -4.051 7.813 1.00 82.75 89 PRO A O 1
ATOM 717 N N . ASN A 1 90 ? 3.608 -4.428 9.944 1.00 83.69 90 ASN A N 1
ATOM 718 C CA . ASN A 1 90 ? 2.271 -4.179 10.499 1.00 83.69 90 ASN A CA 1
ATOM 719 C C . ASN A 1 90 ? 1.972 -2.695 10.799 1.00 83.69 90 ASN A C 1
ATOM 721 O O . ASN A 1 90 ? 0.866 -2.387 11.237 1.00 83.69 90 ASN A O 1
ATOM 725 N N . CYS A 1 91 ? 2.933 -1.781 10.626 1.00 84.19 91 CYS A N 1
ATOM 726 C CA . CYS A 1 91 ? 2.754 -0.354 10.913 1.00 84.19 91 CYS A CA 1
ATOM 727 C C . CYS A 1 91 ? 1.846 0.348 9.896 1.00 84.19 91 CYS A C 1
ATOM 729 O O . CYS A 1 91 ? 1.200 1.333 10.243 1.00 84.19 91 CYS A O 1
ATOM 731 N N . GLY A 1 92 ? 1.787 -0.142 8.659 1.00 88.25 92 GLY A N 1
ATOM 732 C CA . GLY A 1 92 ? 0.986 0.458 7.600 1.00 88.25 92 GLY A CA 1
ATOM 733 C C . GLY A 1 92 ? 0.902 -0.444 6.378 1.00 88.25 92 GLY A C 1
ATOM 734 O O . GLY A 1 92 ? 1.784 -1.267 6.139 1.00 88.25 92 GLY A O 1
ATOM 735 N N . THR A 1 93 ? -0.155 -0.265 5.594 1.00 91.69 93 THR A N 1
ATOM 736 C CA . THR A 1 93 ? -0.336 -0.937 4.307 1.00 91.69 93 THR A CA 1
ATOM 737 C C . THR A 1 93 ? -0.720 0.079 3.242 1.00 91.69 93 THR A C 1
ATOM 739 O O . THR A 1 93 ? -1.342 1.096 3.552 1.00 91.69 93 THR A O 1
ATOM 742 N N . GLY A 1 94 ? -0.332 -0.184 1.999 1.00 92.31 94 GLY A N 1
ATOM 743 C CA . GLY A 1 94 ? -0.653 0.652 0.853 1.00 92.31 94 GLY A CA 1
ATOM 744 C C . GLY A 1 94 ? -0.971 -0.181 -0.381 1.00 92.31 94 GLY A C 1
ATOM 745 O O . GLY A 1 94 ? -0.502 -1.309 -0.528 1.00 92.31 94 GLY A O 1
ATOM 746 N N . MET A 1 95 ? -1.757 0.415 -1.271 1.00 93.81 95 MET A N 1
ATOM 747 C CA . MET A 1 95 ? -2.056 -0.101 -2.601 1.00 93.81 95 MET A CA 1
ATOM 748 C C . MET A 1 95 ? -1.629 0.951 -3.623 1.00 93.81 95 MET A C 1
ATOM 750 O O . MET A 1 95 ? -2.073 2.099 -3.561 1.00 93.81 95 MET A O 1
ATOM 754 N N . ALA A 1 96 ? -0.775 0.560 -4.566 1.00 92.50 96 ALA A N 1
ATOM 755 C CA . A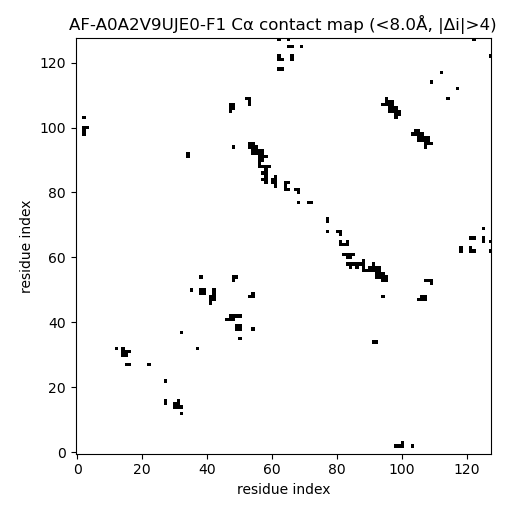LA A 1 96 ? -0.413 1.412 -5.691 1.00 92.50 96 ALA A CA 1
ATOM 756 C C . ALA A 1 96 ? -1.495 1.327 -6.776 1.00 92.50 96 ALA A C 1
ATOM 758 O O . ALA A 1 96 ? -1.913 0.236 -7.171 1.00 92.50 96 ALA A O 1
ATOM 759 N N . VAL A 1 97 ? -1.928 2.483 -7.277 1.00 94.00 97 VAL A N 1
ATOM 760 C CA . VAL A 1 97 ? -2.974 2.589 -8.300 1.00 94.00 97 VAL A CA 1
ATOM 761 C C . VAL A 1 97 ? -2.394 3.267 -9.532 1.00 94.00 97 VAL A C 1
ATOM 763 O O . VAL A 1 97 ? -1.821 4.352 -9.444 1.00 94.00 97 VAL A O 1
ATOM 766 N N . MET A 1 98 ? -2.557 2.629 -10.686 1.00 93.81 98 MET A N 1
ATOM 767 C CA . MET A 1 98 ? -2.293 3.236 -11.982 1.00 93.81 98 MET A CA 1
ATOM 768 C C . MET A 1 98 ? -3.548 3.980 -12.426 1.00 93.81 98 MET A C 1
ATOM 770 O O . MET A 1 98 ? -4.627 3.392 -12.451 1.00 93.81 98 MET A O 1
ATOM 774 N N . ILE A 1 99 ? -3.405 5.266 -12.750 1.00 93.69 99 ILE A N 1
ATOM 775 C CA . ILE A 1 99 ? -4.521 6.131 -13.141 1.00 93.69 99 ILE A CA 1
ATOM 776 C C . ILE A 1 99 ? -4.185 6.816 -14.464 1.00 93.69 99 ILE A C 1
ATOM 778 O O . ILE A 1 99 ? -3.157 7.491 -14.567 1.00 93.69 99 ILE A O 1
ATOM 782 N N . ASP A 1 100 ? -5.069 6.687 -15.452 1.00 93.12 100 ASP A N 1
ATOM 783 C CA . ASP A 1 100 ? -5.010 7.492 -16.668 1.00 93.12 100 ASP A CA 1
ATOM 784 C C . ASP A 1 100 ? -5.414 8.941 -16.346 1.00 93.12 100 ASP A C 1
ATOM 786 O O . ASP A 1 100 ? -6.460 9.217 -15.753 1.00 93.12 100 ASP A O 1
ATOM 790 N N . LYS A 1 101 ? -4.561 9.903 -16.706 1.00 92.19 101 LYS A N 1
ATOM 791 C CA . LYS A 1 101 ? -4.747 11.313 -16.331 1.00 92.19 101 LYS A CA 1
ATOM 792 C C . LYS A 1 101 ? -5.822 12.032 -17.150 1.00 92.19 101 LYS A C 1
ATOM 794 O O . LYS A 1 101 ? -6.236 13.117 -16.732 1.00 92.19 101 LYS A O 1
ATOM 799 N N . GLU A 1 102 ? -6.243 11.464 -18.276 1.00 93.50 102 GLU A N 1
ATOM 800 C CA . GLU A 1 102 ? -7.252 12.014 -19.181 1.00 93.50 102 GLU A CA 1
ATOM 801 C C . GLU A 1 102 ? -8.583 11.256 -19.066 1.00 93.50 102 GLU A C 1
ATOM 803 O O . GLU A 1 102 ? -9.618 11.892 -18.868 1.00 93.50 102 GLU A O 1
ATOM 808 N N . THR A 1 103 ? -8.573 9.918 -19.119 1.00 94.12 103 THR A N 1
ATOM 809 C CA . THR A 1 103 ? -9.795 9.093 -19.010 1.00 94.12 103 THR A CA 1
ATOM 810 C C . THR A 1 103 ? -10.236 8.866 -17.566 1.00 94.12 103 THR A C 1
ATOM 812 O O . THR A 1 103 ? -11.405 8.570 -17.326 1.00 94.12 103 THR A O 1
ATOM 815 N N . MET A 1 104 ? -9.331 9.052 -16.596 1.00 91.44 104 MET A N 1
ATOM 816 C CA . MET A 1 104 ? -9.549 8.791 -15.165 1.00 91.44 104 MET A CA 1
ATOM 817 C C . MET A 1 104 ? -9.816 7.319 -14.824 1.00 91.44 104 MET A C 1
ATOM 819 O O . MET A 1 104 ? -10.219 7.014 -13.700 1.00 91.44 104 MET A O 1
ATOM 823 N N . GLU A 1 105 ? -9.559 6.402 -15.756 1.00 92.50 105 GLU A N 1
ATOM 824 C CA . GLU A 1 105 ? -9.582 4.969 -15.480 1.00 92.50 105 GLU A CA 1
ATOM 825 C C . GLU A 1 105 ? -8.481 4.611 -14.481 1.00 92.50 105 GLU A C 1
ATOM 827 O O . GLU A 1 105 ? -7.349 5.091 -14.580 1.00 92.50 105 GLU A O 1
ATOM 832 N N . ALA A 1 106 ? -8.825 3.777 -13.502 1.00 93.31 106 ALA A N 1
ATOM 833 C CA . ALA A 1 106 ? -7.938 3.413 -12.412 1.00 93.31 106 ALA A CA 1
ATOM 834 C C . ALA A 1 106 ? -7.937 1.902 -12.200 1.00 93.31 106 ALA A C 1
ATOM 836 O O . ALA A 1 106 ? -8.992 1.281 -12.060 1.00 93.31 106 ALA A O 1
ATOM 837 N N . VAL A 1 107 ? -6.743 1.323 -12.123 1.00 95.06 107 VAL A N 1
ATOM 838 C CA . VAL A 1 107 ? -6.543 -0.089 -11.793 1.00 95.06 107 VAL A CA 1
ATOM 839 C C . VAL A 1 107 ? -5.409 -0.236 -10.780 1.00 95.06 107 VAL A C 1
ATOM 841 O O . VAL A 1 107 ? -4.458 0.550 -10.801 1.00 95.06 107 VAL A O 1
ATOM 844 N N . PRO A 1 108 ? -5.461 -1.233 -9.882 1.00 95.44 108 PRO A N 1
ATOM 845 C CA . PRO A 1 108 ? -4.308 -1.582 -9.060 1.00 95.44 108 PRO A CA 1
ATOM 846 C C . PRO A 1 108 ? -3.112 -1.911 -9.956 1.00 95.44 108 PRO A C 1
ATOM 848 O O . PRO A 1 108 ? -3.274 -2.581 -10.974 1.00 95.44 108 PRO A O 1
ATOM 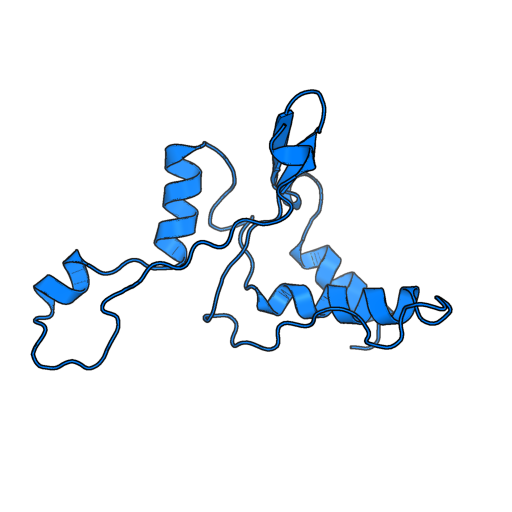851 N N . VAL A 1 109 ? -1.906 -1.481 -9.584 1.00 94.00 109 VAL A N 1
ATOM 852 C CA . VAL A 1 109 ? -0.684 -1.786 -10.361 1.00 94.00 109 VAL A CA 1
ATOM 853 C C . VAL A 1 109 ? -0.482 -3.301 -10.514 1.00 94.00 109 VAL A C 1
ATOM 855 O O . VAL A 1 109 ? -0.049 -3.802 -11.551 1.00 94.00 109 VAL A O 1
ATOM 858 N N . THR A 1 110 ? -0.890 -4.053 -9.500 1.00 94.25 110 THR A N 1
ATOM 859 C CA . THR A 1 110 ? -0.883 -5.516 -9.470 1.00 94.25 110 THR A CA 1
ATOM 860 C C . THR A 1 110 ? -1.851 -6.191 -10.443 1.00 94.25 110 THR A C 1
ATOM 862 O O . THR A 1 110 ? -1.787 -7.405 -10.619 1.00 94.25 110 THR A O 1
ATOM 865 N N . ALA A 1 111 ? -2.733 -5.439 -11.111 1.00 92.44 111 ALA A N 1
ATOM 866 C CA . ALA A 1 111 ? -3.568 -5.972 -12.186 1.00 92.44 111 ALA A CA 1
ATOM 867 C C . ALA A 1 111 ? -2.755 -6.331 -13.444 1.00 92.44 111 ALA A C 1
ATOM 869 O O . ALA A 1 111 ? -3.227 -7.108 -14.270 1.00 92.44 111 ALA A O 1
ATOM 870 N N . PHE A 1 112 ? -1.548 -5.776 -13.591 1.00 91.62 112 PHE A N 1
ATOM 871 C CA . PHE A 1 112 ? -0.669 -6.026 -14.737 1.00 91.62 112 PHE A CA 1
ATOM 872 C C . PHE A 1 112 ? 0.792 -6.316 -14.352 1.00 91.62 112 PHE A C 1
ATOM 874 O O . PHE A 1 112 ? 1.525 -6.863 -15.173 1.00 91.62 112 PHE A O 1
ATOM 881 N N . LEU A 1 113 ? 1.222 -6.013 -13.120 1.00 91.00 113 LEU A N 1
ATOM 882 C CA . LEU A 1 113 ? 2.525 -6.424 -12.583 1.00 91.00 113 LEU A CA 1
ATOM 883 C C . LEU A 1 113 ? 2.367 -7.468 -11.476 1.00 91.00 113 LEU A C 1
ATOM 885 O O . LEU A 1 113 ? 1.588 -7.302 -10.545 1.00 91.00 113 LEU A O 1
ATOM 889 N N . HIS A 1 114 ? 3.168 -8.530 -11.511 1.00 90.88 114 HIS A N 1
ATOM 890 C CA . HIS A 1 114 ? 3.233 -9.479 -10.399 1.00 90.88 114 HIS A CA 1
ATOM 891 C C . HIS A 1 114 ? 4.117 -8.905 -9.285 1.00 90.88 114 HIS A C 1
ATOM 893 O O . HIS A 1 114 ? 5.316 -9.171 -9.255 1.00 90.88 114 HIS A O 1
ATOM 899 N N . GLY A 1 115 ? 3.526 -8.107 -8.388 1.00 86.88 115 GLY A N 1
ATOM 900 C CA . GLY A 1 115 ? 4.246 -7.337 -7.362 1.00 86.88 115 GLY A CA 1
ATOM 901 C C . GLY A 1 115 ? 5.255 -8.157 -6.551 1.00 86.88 115 GLY A C 1
ATOM 902 O O . GLY A 1 115 ? 6.420 -7.775 -6.463 1.00 86.88 115 GLY A O 1
ATOM 903 N N . ASP A 1 116 ? 4.848 -9.327 -6.049 1.00 86.69 116 ASP A N 1
ATOM 904 C CA . ASP A 1 116 ? 5.720 -10.217 -5.265 1.00 86.69 116 ASP A CA 1
ATOM 905 C C . ASP A 1 116 ? 6.949 -10.695 -6.042 1.00 86.69 116 ASP A C 1
ATOM 907 O O . ASP A 1 116 ? 8.041 -10.823 -5.488 1.00 86.69 116 ASP A O 1
ATOM 911 N N . GLN A 1 117 ? 6.761 -11.020 -7.322 1.00 91.31 117 GLN A N 1
ATOM 912 C CA . GLN A 1 117 ? 7.837 -11.516 -8.173 1.00 91.31 117 GLN A CA 1
ATOM 913 C C . GLN A 1 117 ? 8.758 -10.367 -8.581 1.00 91.31 117 GLN A C 1
ATOM 915 O O . GLN A 1 117 ? 9.973 -10.498 -8.474 1.00 91.31 117 GLN A O 1
ATOM 920 N N . LEU A 1 118 ? 8.179 -9.221 -8.943 1.00 89.81 118 LEU A N 1
ATOM 921 C CA . LEU A 1 118 ? 8.920 -8.016 -9.293 1.00 89.81 118 LEU A CA 1
ATOM 922 C C . LEU A 1 118 ? 9.849 -7.576 -8.157 1.00 89.81 118 LEU A C 1
ATOM 924 O O . LEU A 1 118 ? 11.025 -7.329 -8.401 1.00 89.81 118 LEU A O 1
ATOM 928 N N . ALA A 1 119 ? 9.360 -7.538 -6.916 1.00 87.56 119 ALA A N 1
ATOM 929 C CA . ALA A 1 119 ? 10.194 -7.168 -5.775 1.00 87.56 119 ALA A CA 1
ATOM 930 C C . ALA A 1 119 ? 11.344 -8.159 -5.539 1.00 87.56 119 ALA A C 1
ATOM 932 O O . ALA A 1 119 ? 12.468 -7.740 -5.273 1.00 87.56 119 ALA A O 1
ATOM 933 N N . LYS A 1 120 ? 11.104 -9.469 -5.693 1.00 89.25 120 LYS A N 1
ATOM 934 C CA . LYS A 1 120 ? 12.168 -10.485 -5.595 1.00 89.25 120 LYS A CA 1
ATOM 935 C C . LYS A 1 120 ? 13.218 -10.330 -6.687 1.00 89.25 120 LYS A C 1
ATOM 937 O O . LYS A 1 120 ? 14.397 -10.555 -6.431 1.00 89.25 120 LYS A O 1
ATOM 942 N N . ASP A 1 121 ? 12.794 -10.001 -7.900 1.00 90.56 121 ASP A N 1
ATOM 943 C CA . ASP A 1 121 ? 13.712 -9.824 -9.019 1.00 90.56 121 ASP A CA 1
ATOM 944 C C . ASP A 1 121 ? 14.535 -8.542 -8.861 1.00 90.56 121 ASP A C 1
ATOM 946 O O . ASP A 1 121 ? 15.740 -8.577 -9.087 1.00 90.56 121 ASP A O 1
ATOM 950 N N . ILE A 1 122 ? 13.933 -7.457 -8.364 1.00 88.25 122 ILE A N 1
ATOM 951 C CA . ILE A 1 122 ? 14.651 -6.223 -8.012 1.00 88.25 122 ILE A CA 1
ATOM 952 C C . ILE A 1 122 ? 15.676 -6.476 -6.902 1.00 88.25 122 ILE A C 1
ATOM 954 O O . ILE A 1 122 ? 16.830 -6.085 -7.051 1.00 88.25 122 ILE A O 1
ATOM 958 N N . ALA A 1 123 ? 15.302 -7.186 -5.832 1.00 85.75 123 ALA A N 1
ATOM 959 C CA . ALA A 1 123 ? 16.228 -7.506 -4.744 1.00 85.75 123 ALA A CA 1
ATOM 960 C C . ALA A 1 123 ? 17.479 -8.252 -5.250 1.00 85.75 123 ALA A C 1
ATOM 962 O O . ALA A 1 123 ? 18.601 -7.902 -4.897 1.00 85.75 123 ALA A O 1
ATOM 963 N N . LYS A 1 124 ? 17.306 -9.212 -6.171 1.00 86.62 124 LYS A N 1
ATOM 964 C CA . LYS A 1 124 ? 18.433 -9.926 -6.802 1.00 86.62 124 LYS A CA 1
ATOM 965 C C . LYS A 1 124 ? 19.343 -9.025 -7.632 1.00 86.62 124 LYS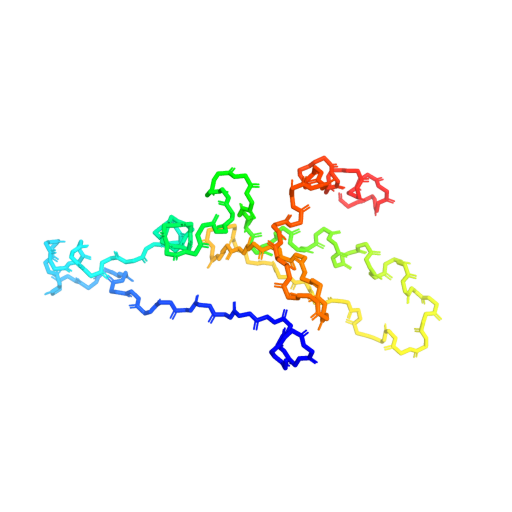 A C 1
ATOM 967 O O . LYS A 1 124 ? 20.535 -9.298 -7.707 1.00 86.62 124 LYS A O 1
ATOM 972 N N . VAL A 1 125 ? 18.789 -8.022 -8.314 1.00 84.19 125 VAL A N 1
ATOM 973 C CA . VAL A 1 125 ? 19.578 -7.084 -9.130 1.00 84.19 125 VAL A CA 1
ATOM 974 C C . VAL A 1 125 ? 20.363 -6.115 -8.245 1.00 84.19 125 VAL A C 1
ATOM 976 O O . VAL A 1 125 ? 21.463 -5.716 -8.618 1.00 84.19 125 VAL A O 1
ATOM 979 N N . ASN A 1 126 ? 19.824 -5.776 -7.076 1.00 76.75 126 ASN A N 1
ATOM 980 C CA . ASN A 1 126 ? 20.417 -4.797 -6.168 1.00 76.75 126 ASN A CA 1
ATOM 981 C C . ASN A 1 126 ? 21.422 -5.377 -5.166 1.00 76.75 126 ASN A C 1
ATOM 983 O O . ASN A 1 126 ? 22.069 -4.597 -4.476 1.00 76.75 126 ASN A O 1
ATOM 987 N N . ASP A 1 127 ? 21.537 -6.707 -5.073 1.00 66.19 127 ASP A N 1
ATOM 988 C CA . ASP A 1 127 ? 22.333 -7.406 -4.046 1.00 66.19 127 ASP A CA 1
ATOM 989 C C . ASP A 1 127 ? 21.945 -7.000 -2.602 1.00 66.19 127 ASP A C 1
ATOM 991 O O . ASP A 1 127 ? 22.794 -6.909 -1.714 1.00 66.19 127 ASP A O 1
ATOM 995 N N . ALA A 1 128 ? 20.648 -6.718 -2.393 1.00 57.56 128 ALA A N 1
ATOM 996 C CA . ALA A 1 128 ? 20.044 -6.271 -1.130 1.00 57.56 128 ALA A CA 1
ATOM 997 C C . ALA A 1 128 ? 19.295 -7.397 -0.395 1.00 57.56 128 ALA A C 1
ATOM 999 O O . ALA A 1 128 ? 18.601 -8.200 -1.068 1.00 57.56 128 ALA A O 1
#

Secondary structure (DSSP, 8-state):
-GGGT------------S--TTS-HHHHHHT---HHHHHHHHHHHH----TTTS-EEGGGGHHHHHHHHHHTTT-TT-TT--------TTS-EE--EEE-TTT--EEEGGGTS-HHHHHHHHHHHHT-

Mean predicted aligned error: 6.22 Å

Solvent-accessible surface area (backbone atoms only — not comparable to full-atom values): 8012 Å² total; per-residue (Å²): 114,61,77,83,73,55,91,76,84,88,87,79,81,87,46,73,78,69,89,57,81,89,56,51,69,68,60,37,58,78,51,58,70,50,73,66,53,53,41,49,47,45,21,74,74,68,67,52,61,45,62,91,74,40,54,40,37,48,33,62,48,28,63,54,21,60,44,52,36,68,75,36,70,84,44,91,84,52,89,80,61,53,84,61,44,89,56,61,60,87,76,43,70,46,64,61,70,45,64,45,79,84,82,64,53,70,44,40,45,56,80,82,39,63,58,76,58,53,52,54,54,46,29,66,74,62,80,102

Sequence (128 aa):
DNPKKIGFLSFQPVSFTGRDEAITDERRIAQRYTLSHLAHDVKNQTGLGEPSRDWFPISFMGTFSDWADLMHVEDKNNDWGQLSCGCHPNCGTGMAVMIDKETMEAVPVTAFLHGDQLAKDIAKVNDA

pLDDT: mean 86.59, std 7.78, range [57.56, 97.62]

Foldseek 3Di:
DCVVPDPDDDDDDDAPPDPPPVQDPVNNVVRDDALLNVLVCCCVVPVADDSVQFKFQPQLCQLVQLLVCVVCVVPPPCPPGGDHDPDDSRPHMDGDWDADPPVRDIHTPCVPDRSVVVSVVSCVVSVD

Radius of gyration: 18.0 Å; Cα contacts (8 Å, |Δi|>4): 124; chains: 1; bounding box: 42×29×51 Å